Protein AF-A0A7K0U6W7-F1 (afdb_monomer)

Structure (mmCIF, N/CA/C/O backbone):
data_AF-A0A7K0U6W7-F1
#
_entry.id   AF-A0A7K0U6W7-F1
#
loop_
_atom_site.g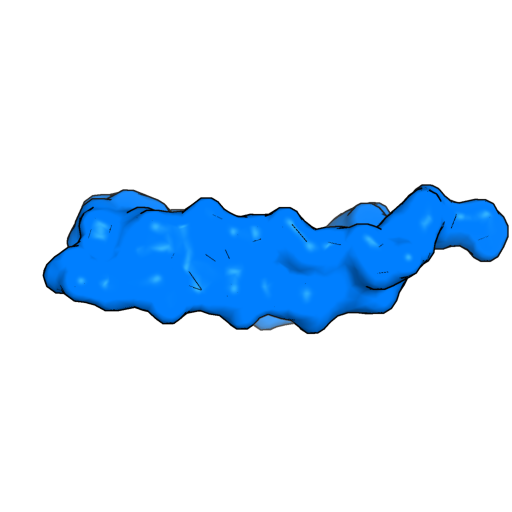roup_PDB
_atom_site.id
_atom_site.type_symbol
_atom_site.label_atom_id
_atom_site.label_alt_id
_atom_site.label_comp_id
_atom_site.label_asym_id
_atom_site.label_entity_id
_atom_site.label_seq_id
_atom_site.pdbx_PDB_ins_code
_atom_site.Cartn_x
_atom_site.Cartn_y
_atom_site.Cartn_z
_atom_site.occupancy
_atom_site.B_iso_or_equiv
_atom_site.auth_seq_id
_atom_site.auth_comp_id
_atom_site.auth_asym_id
_atom_site.auth_atom_id
_atom_site.pdbx_PDB_model_num
ATOM 1 N N . MET A 1 1 ? -18.518 -4.808 6.754 1.00 88.38 1 MET A N 1
ATOM 2 C CA . MET A 1 1 ? -17.309 -5.572 6.386 1.00 88.38 1 MET A CA 1
ATOM 3 C C . MET A 1 1 ? -17.329 -5.798 4.880 1.00 88.38 1 MET A C 1
ATOM 5 O O . MET A 1 1 ? -18.169 -6.553 4.408 1.00 88.38 1 MET A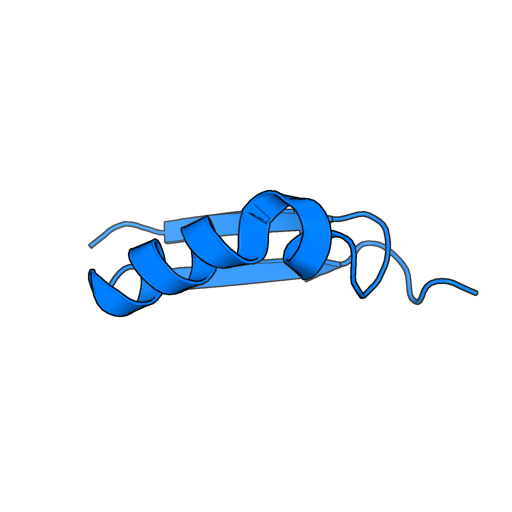 O 1
ATOM 9 N N . SER A 1 2 ? -16.487 -5.078 4.138 1.00 98.12 2 SER A N 1
ATOM 10 C CA . SER A 1 2 ? -16.307 -5.178 2.679 1.00 98.12 2 SER A CA 1
ATOM 11 C C . SER A 1 2 ? -14.850 -5.542 2.360 1.00 98.12 2 SER A C 1
ATOM 13 O O . SER A 1 2 ? -14.007 -5.573 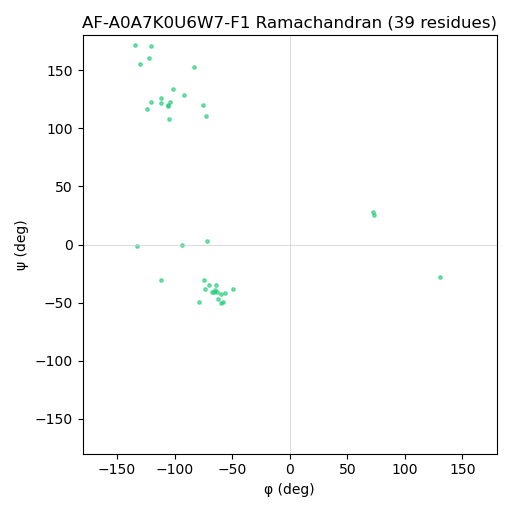3.259 1.00 98.12 2 SER A O 1
ATOM 15 N N . THR A 1 3 ? -14.552 -5.859 1.095 1.00 98.56 3 THR A N 1
ATOM 16 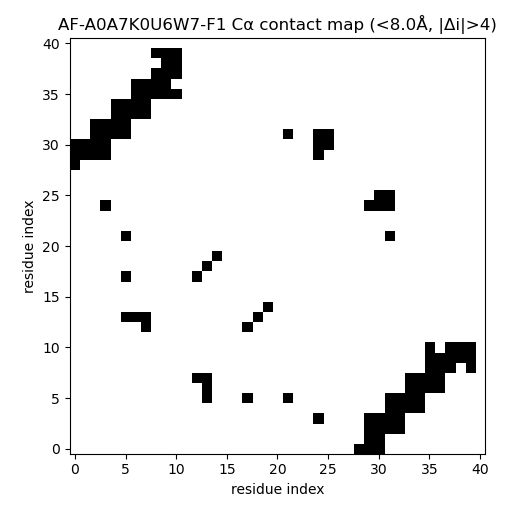C CA . THR A 1 3 ? -13.175 -6.088 0.627 1.00 98.56 3 THR A CA 1
ATOM 17 C C . THR A 1 3 ? -12.758 -4.972 -0.323 1.00 98.56 3 THR A C 1
ATOM 19 O O . THR A 1 3 ? -13.454 -4.720 -1.305 1.00 98.56 3 THR A O 1
ATOM 22 N N . LEU A 1 4 ? -11.625 -4.332 -0.035 1.00 98.50 4 LEU A N 1
ATOM 23 C CA . LEU A 1 4 ? -10.966 -3.348 -0.891 1.00 98.50 4 LEU A CA 1
ATOM 24 C C . LEU A 1 4 ? -9.753 -4.006 -1.558 1.00 98.50 4 LEU A C 1
ATOM 26 O O . LEU A 1 4 ? -8.869 -4.509 -0.864 1.00 98.50 4 LEU A O 1
ATOM 30 N N . VAL A 1 5 ? -9.716 -4.002 -2.891 1.00 98.50 5 VAL A N 1
ATOM 31 C CA . VAL A 1 5 ? -8.555 -4.455 -3.668 1.00 98.50 5 VAL A CA 1
ATOM 32 C C . VAL A 1 5 ? -7.853 -3.232 -4.246 1.00 98.50 5 VAL A C 1
ATOM 34 O O . VAL A 1 5 ? -8.454 -2.484 -5.014 1.00 98.50 5 VAL A O 1
ATOM 37 N N . CYS A 1 6 ? -6.588 -3.051 -3.883 1.00 98.38 6 CYS A N 1
ATOM 38 C CA . CYS A 1 6 ? -5.719 -1.991 -4.383 1.00 98.38 6 CYS A CA 1
ATOM 39 C C . CYS A 1 6 ? -4.735 -2.617 -5.369 1.00 98.38 6 CYS A C 1
ATOM 41 O O . CYS A 1 6 ? -3.873 -3.392 -4.961 1.00 98.38 6 CYS A O 1
ATOM 43 N N . PHE A 1 7 ? -4.906 -2.341 -6.660 1.00 98.25 7 PHE A N 1
ATOM 44 C CA . PHE A 1 7 ? -4.059 -2.884 -7.718 1.00 98.25 7 PHE A CA 1
ATOM 45 C C . PHE A 1 7 ? -3.133 -1.792 -8.240 1.00 98.25 7 PHE A C 1
ATOM 47 O O . PHE A 1 7 ? -3.603 -0.781 -8.763 1.00 98.25 7 PHE A O 1
ATOM 54 N N . HIS A 1 8 ? -1.833 -2.019 -8.114 1.00 98.38 8 HIS A N 1
ATOM 55 C CA . HIS A 1 8 ? -0.793 -1.058 -8.449 1.00 98.38 8 HIS A CA 1
ATOM 56 C C . HIS A 1 8 ? 0.273 -1.685 -9.347 1.00 98.38 8 HIS A C 1
ATOM 58 O O . HIS A 1 8 ? 0.419 -2.910 -9.389 1.00 98.38 8 HIS A O 1
ATOM 64 N N . ALA A 1 9 ? 0.976 -0.854 -10.118 1.00 97.81 9 ALA A N 1
ATOM 65 C CA . ALA A 1 9 ? 1.916 -1.342 -11.116 1.00 97.81 9 ALA A CA 1
ATOM 66 C C . ALA A 1 9 ? 3.237 -1.762 -10.463 1.00 97.81 9 ALA A C 1
ATOM 68 O O . ALA A 1 9 ? 3.693 -2.887 -10.690 1.00 97.81 9 ALA A O 1
ATOM 69 N N . HIS A 1 10 ? 3.803 -0.895 -9.626 1.00 98.19 10 HIS A N 1
ATOM 70 C CA . HIS A 1 10 ? 5.106 -1.083 -8.991 1.00 98.19 10 HIS A CA 1
ATOM 71 C C . HIS A 1 10 ? 4.992 -1.030 -7.460 1.00 98.19 10 HIS A C 1
ATOM 73 O O . HIS A 1 10 ? 3.983 -0.546 -6.936 1.00 98.19 10 HIS A O 1
ATOM 79 N N . PRO A 1 11 ? 5.980 -1.574 -6.725 1.00 97.94 11 PRO A N 1
ATOM 80 C CA . PRO A 1 11 ? 5.981 -1.497 -5.270 1.00 97.94 11 PRO A CA 1
ATOM 81 C C . PRO A 1 11 ? 6.314 -0.071 -4.824 1.00 97.94 11 PRO A C 1
ATOM 83 O O . PRO A 1 11 ? 7.471 0.299 -4.969 1.00 97.94 11 PRO A O 1
ATOM 86 N N . ASP A 1 12 ? 5.338 0.649 -4.251 1.00 97.06 12 ASP A N 1
ATOM 87 C CA . ASP A 1 12 ? 5.375 2.033 -3.713 1.00 9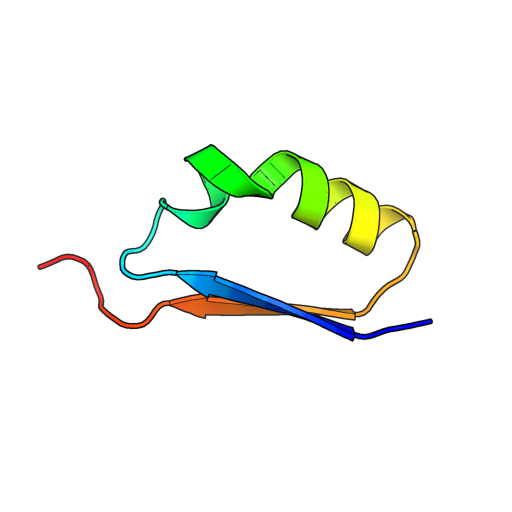7.06 12 ASP A CA 1
ATOM 88 C C . ASP A 1 12 ? 4.216 2.910 -4.220 1.00 97.06 12 ASP A C 1
ATOM 90 O O . ASP A 1 12 ? 3.763 3.819 -3.512 1.00 97.06 12 ASP A O 1
ATOM 94 N N . ASP A 1 13 ? 3.690 2.616 -5.409 1.00 98.06 13 ASP A N 1
ATOM 95 C CA . ASP A 1 13 ? 2.540 3.285 -6.025 1.00 98.06 13 ASP A CA 1
ATOM 96 C C . ASP A 1 13 ? 1.351 3.403 -5.049 1.00 98.06 13 ASP A C 1
ATOM 98 O O . ASP A 1 13 ? 0.639 4.421 -5.016 1.00 98.06 13 ASP A O 1
ATOM 102 N N . GLU A 1 14 ? 1.121 2.361 -4.238 1.00 97.88 14 GLU A N 1
ATOM 103 C CA . GLU A 1 14 ? 0.044 2.336 -3.256 1.00 97.88 14 GLU A CA 1
ATOM 104 C C . GLU A 1 14 ? 0.257 3.392 -2.174 1.00 97.88 14 GLU A C 1
ATOM 106 O O . GLU A 1 14 ? -0.691 4.074 -1.789 1.00 97.88 14 GLU A O 1
ATOM 111 N N . ALA A 1 15 ? 1.498 3.598 -1.734 1.00 97.00 15 ALA A N 1
ATOM 112 C CA . ALA A 1 15 ? 1.827 4.545 -0.679 1.00 97.00 15 ALA A CA 1
ATOM 113 C C . ALA A 1 15 ? 1.653 5.999 -1.142 1.00 97.00 15 ALA A C 1
ATOM 115 O O . ALA A 1 15 ? 1.199 6.836 -0.360 1.00 97.00 15 ALA A O 1
ATOM 116 N N . MET A 1 16 ? 1.948 6.297 -2.412 1.00 95.88 16 MET A N 1
ATOM 117 C CA . MET A 1 16 ? 1.825 7.649 -2.971 1.00 95.88 16 MET A CA 1
ATOM 118 C C . MET A 1 16 ? 0.375 8.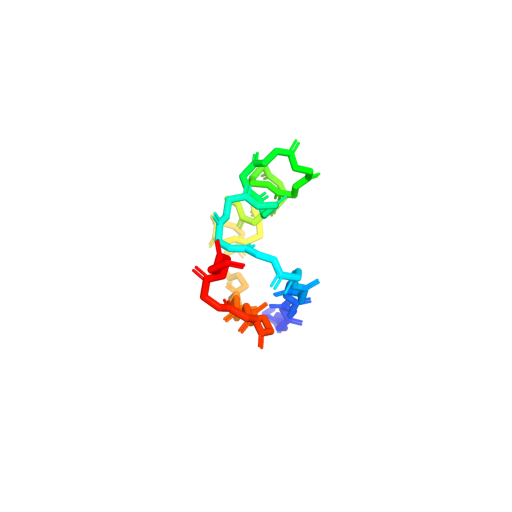075 -3.208 1.00 95.88 16 MET A C 1
ATOM 120 O O . MET A 1 16 ? 0.033 9.243 -3.019 1.00 95.88 16 MET A O 1
ATOM 124 N N . THR A 1 17 ? -0.473 7.149 -3.658 1.00 93.62 17 THR A N 1
ATOM 125 C CA . THR A 1 17 ? -1.799 7.496 -4.195 1.00 93.62 17 THR A CA 1
ATOM 126 C C . THR A 1 17 ? -2.961 7.030 -3.327 1.00 93.62 17 THR A C 1
ATOM 128 O O . THR A 1 17 ? -4.000 7.689 -3.305 1.00 93.62 17 THR A O 1
ATOM 131 N N . THR A 1 18 ? -2.812 5.917 -2.602 1.00 98.19 18 THR A N 1
ATOM 132 C CA . THR A 1 18 ? -3.930 5.270 -1.891 1.00 98.19 18 THR A CA 1
ATOM 133 C C . THR A 1 18 ? -3.627 4.880 -0.444 1.00 98.19 18 THR A C 1
ATOM 135 O O . THR A 1 18 ? -4.535 4.428 0.253 1.00 98.19 18 THR A O 1
ATOM 138 N N . GLY A 1 19 ? -2.410 5.110 0.060 1.00 98.25 19 GLY A N 1
ATOM 139 C CA . GLY A 1 19 ? -1.966 4.647 1.379 1.00 98.25 19 GLY A CA 1
ATOM 140 C C . GLY A 1 19 ? -2.862 5.123 2.523 1.00 98.25 19 GLY A C 1
ATOM 141 O O . GLY A 1 19 ? -3.235 4.337 3.393 1.00 98.25 19 GLY A O 1
ATOM 142 N N . GLY A 1 20 ? -3.303 6.383 2.477 1.00 98.44 20 GLY A N 1
ATOM 143 C CA . GLY A 1 20 ? -4.266 6.914 3.446 1.00 98.44 20 GLY A CA 1
ATOM 144 C C . GLY A 1 20 ? -5.628 6.212 3.386 1.00 98.44 20 GLY A C 1
ATOM 145 O O . GLY A 1 20 ? -6.210 5.891 4.419 1.00 98.44 20 GLY A O 1
ATOM 146 N N . THR A 1 21 ? -6.129 5.912 2.186 1.00 98.44 21 THR A N 1
ATOM 147 C CA . THR A 1 21 ? -7.393 5.183 1.997 1.00 98.44 21 THR A CA 1
ATOM 148 C C . THR A 1 21 ? -7.286 3.732 2.465 1.00 98.44 21 THR A C 1
ATOM 150 O O . THR A 1 21 ? -8.208 3.237 3.109 1.00 98.44 21 THR A O 1
ATOM 153 N N . ILE A 1 22 ? -6.161 3.067 2.187 1.00 98.69 22 ILE A N 1
ATOM 154 C CA . ILE A 1 22 ? -5.854 1.713 2.667 1.00 98.69 22 ILE A CA 1
ATOM 155 C C . ILE A 1 22 ? -5.881 1.670 4.197 1.00 98.69 22 ILE A C 1
ATOM 157 O O . ILE A 1 22 ? -6.557 0.813 4.769 1.00 98.69 22 ILE A O 1
ATOM 161 N N . ALA A 1 23 ? -5.197 2.613 4.8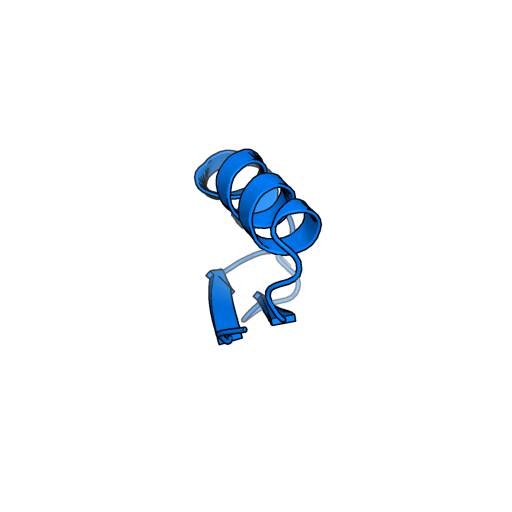50 1.00 98.62 23 ALA A N 1
ATOM 162 C CA . ALA A 1 23 ? -5.160 2.704 6.306 1.00 98.62 23 ALA A CA 1
ATOM 163 C C . ALA A 1 23 ? -6.567 2.899 6.892 1.00 98.62 23 ALA A C 1
ATOM 165 O O . ALA A 1 23 ? -6.994 2.117 7.737 1.00 98.62 23 ALA A O 1
ATOM 166 N N . LEU A 1 24 ? -7.334 3.864 6.371 1.00 98.62 24 LEU A N 1
ATOM 167 C CA . LEU A 1 24 ? -8.704 4.124 6.824 1.00 98.62 24 LEU A CA 1
ATOM 168 C C . LEU A 1 24 ? -9.630 2.913 6.644 1.00 98.62 24 LEU A C 1
ATOM 170 O O . LEU A 1 24 ? -10.427 2.608 7.529 1.00 98.62 24 LEU A O 1
ATOM 174 N N . ALA A 1 25 ? -9.540 2.214 5.510 1.00 98.69 25 ALA A N 1
ATOM 175 C CA . ALA A 1 25 ? -10.343 1.022 5.258 1.00 98.69 25 ALA A CA 1
ATOM 176 C C . ALA A 1 25 ? -9.979 -0.122 6.217 1.00 98.69 25 ALA A C 1
ATOM 178 O O . ALA A 1 25 ? -10.873 -0.802 6.725 1.00 98.69 25 ALA A O 1
ATOM 179 N N . SER A 1 26 ? -8.686 -0.313 6.492 1.00 98.50 26 SER A N 1
ATOM 180 C CA . SER A 1 26 ? -8.207 -1.289 7.473 1.00 98.50 26 SER A CA 1
ATOM 181 C C . SER A 1 26 ? -8.707 -0.962 8.884 1.00 98.50 26 SER A C 1
ATOM 183 O O . SER A 1 26 ? -9.255 -1.839 9.551 1.00 98.50 26 SER A O 1
ATOM 185 N N . ASP A 1 27 ? -8.601 0.298 9.315 1.00 98.75 27 ASP A N 1
ATOM 186 C CA . ASP A 1 27 ? -9.065 0.761 10.632 1.00 98.75 27 ASP A CA 1
ATOM 187 C C . ASP A 1 27 ? -10.588 0.640 10.792 1.00 98.75 27 ASP A C 1
ATOM 189 O O . ASP A 1 27 ? -11.085 0.281 11.859 1.00 98.75 27 ASP A O 1
ATOM 193 N N . ALA A 1 28 ? -11.346 0.852 9.713 1.00 98.69 28 ALA A N 1
ATOM 194 C CA . ALA A 1 28 ? -12.787 0.594 9.660 1.00 98.69 28 ALA A CA 1
ATOM 195 C C . ALA A 1 28 ? -13.142 -0.911 9.645 1.00 98.69 28 ALA A C 1
ATOM 197 O O . ALA A 1 28 ? -14.314 -1.288 9.520 1.00 98.69 28 ALA A O 1
ATOM 198 N N . GLY A 1 29 ? -12.139 -1.786 9.747 1.00 98.50 29 GLY A N 1
ATOM 199 C CA . GLY A 1 29 ? -12.293 -3.229 9.803 1.00 98.50 29 GLY A CA 1
ATOM 200 C C . GLY A 1 29 ? -12.690 -3.846 8.469 1.00 98.50 29 GLY A C 1
ATOM 201 O O . GLY A 1 29 ? -13.384 -4.856 8.476 1.00 98.50 29 GLY A O 1
ATOM 202 N N . HIS A 1 30 ? -12.335 -3.245 7.329 1.00 98.81 30 HIS A N 1
ATOM 203 C CA . HIS A 1 30 ? -12.477 -3.870 6.009 1.00 98.81 30 HIS A CA 1
ATOM 204 C C . HIS A 1 30 ? -11.291 -4.791 5.707 1.00 98.81 30 HIS A C 1
ATOM 206 O O . HIS A 1 30 ? -10.175 -4.572 6.173 1.00 98.81 30 HIS A O 1
ATOM 212 N N . ARG A 1 31 ? -11.506 -5.819 4.879 1.00 98.69 31 ARG A N 1
ATOM 213 C CA . ARG A 1 31 ? -10.393 -6.611 4.344 1.00 98.69 31 ARG A CA 1
ATOM 214 C C . ARG A 1 31 ? -9.706 -5.802 3.248 1.00 98.69 31 ARG A C 1
ATOM 216 O O . ARG A 1 31 ? -10.332 -5.514 2.231 1.00 98.69 31 ARG A O 1
ATOM 223 N N . VAL A 1 32 ? -8.423 -5.509 3.413 1.00 98.62 32 VAL A N 1
ATOM 224 C CA . VAL A 1 32 ? -7.606 -4.894 2.361 1.00 98.62 32 VAL A CA 1
ATOM 225 C C . VAL A 1 32 ? -6.738 -5.957 1.693 1.00 98.62 32 VAL A C 1
ATOM 227 O O . VAL A 1 32 ? -6.119 -6.780 2.366 1.00 98.62 32 VAL A O 1
ATOM 230 N N . VAL A 1 33 ? -6.709 -5.953 0.362 1.00 98.62 33 VAL A N 1
ATOM 231 C CA . VAL A 1 33 ? -5.815 -6.779 -0.455 1.00 98.62 33 VAL A CA 1
ATOM 232 C C . VAL A 1 33 ? -5.015 -5.857 -1.367 1.00 98.62 33 VAL A C 1
ATOM 234 O O . VAL A 1 33 ? -5.586 -5.196 -2.230 1.00 98.62 33 VAL A O 1
ATOM 237 N N . LEU A 1 34 ? -3.698 -5.835 -1.184 1.00 98.31 34 LEU A N 1
ATOM 238 C CA . LEU A 1 34 ? -2.771 -5.149 -2.077 1.00 98.31 34 LEU A CA 1
ATOM 239 C C . LEU A 1 34 ? -2.281 -6.126 -3.149 1.00 98.31 34 LEU A C 1
ATOM 241 O O . LEU A 1 34 ? -1.819 -7.222 -2.829 1.00 98.31 34 LEU A O 1
ATOM 245 N N . VAL A 1 35 ? -2.379 -5.725 -4.412 1.00 98.50 35 VAL A N 1
ATOM 246 C CA . VAL A 1 35 ? -1.824 -6.444 -5.558 1.00 98.50 35 VAL A CA 1
ATOM 247 C C . VAL A 1 35 ? -0.834 -5.525 -6.253 1.00 98.50 35 VAL A C 1
ATOM 249 O O . VAL A 1 35 ? -1.201 -4.435 -6.684 1.00 98.50 35 VAL A O 1
ATOM 252 N N . VAL A 1 36 ? 0.405 -5.988 -6.378 1.00 98.12 36 VAL A N 1
ATOM 253 C CA . VAL A 1 36 ? 1.460 -5.292 -7.116 1.00 98.12 36 VAL A CA 1
ATOM 254 C C . VAL A 1 36 ? 1.778 -6.114 -8.359 1.00 98.12 36 VAL A C 1
ATOM 256 O O . VAL A 1 36 ? 2.072 -7.306 -8.253 1.00 98.12 36 VAL A O 1
ATOM 259 N N . ALA A 1 37 ? 1.643 -5.504 -9.535 1.00 98.25 37 ALA A N 1
ATOM 260 C CA . ALA A 1 37 ? 1.711 -6.209 -10.812 1.00 98.25 37 ALA A CA 1
ATOM 261 C C . ALA A 1 37 ? 3.140 -6.611 -11.208 1.00 98.25 37 ALA A C 1
ATOM 263 O O . ALA A 1 37 ? 3.327 -7.617 -11.892 1.00 98.25 37 ALA A O 1
ATOM 264 N N . THR A 1 38 ? 4.136 -5.830 -10.791 1.00 98.19 38 THR A N 1
ATOM 265 C CA . THR A 1 38 ? 5.553 -6.010 -11.140 1.00 98.19 38 THR A CA 1
ATOM 266 C C . THR A 1 38 ? 6.447 -5.878 -9.904 1.00 98.19 38 THR A C 1
ATOM 268 O O . THR A 1 38 ? 5.972 -5.502 -8.831 1.00 98.19 38 THR A O 1
ATOM 271 N N . ARG A 1 39 ? 7.748 -6.183 -10.021 1.00 97.38 39 ARG A N 1
ATOM 272 C CA . ARG A 1 39 ? 8.709 -5.939 -8.927 1.00 97.38 39 ARG A CA 1
ATOM 273 C C . ARG A 1 39 ? 9.413 -4.584 -9.052 1.00 97.38 39 ARG A C 1
ATOM 275 O O . ARG A 1 39 ? 10.208 -4.267 -8.172 1.00 97.38 39 ARG A O 1
ATOM 282 N N . GLY A 1 40 ? 9.100 -3.802 -10.088 1.00 95.50 40 GLY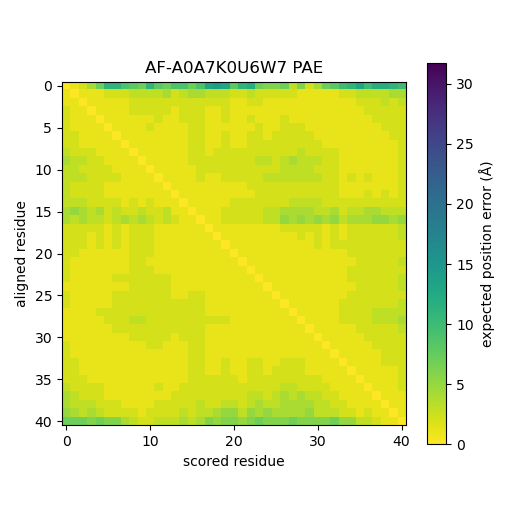 A N 1
ATOM 283 C CA . GLY A 1 40 ? 9.720 -2.501 -10.338 1.00 95.50 40 GLY A CA 1
ATOM 284 C C . GLY A 1 40 ? 11.163 -2.566 -10.847 1.00 95.50 40 GLY A C 1
ATOM 285 O O . GLY A 1 40 ? 11.908 -1.622 -10.598 1.00 95.50 40 GLY A O 1
ATOM 286 N N . GLU A 1 41 ? 11.576 -3.666 -11.493 1.00 93.50 41 GLU A N 1
ATOM 287 C CA . GLU A 1 41 ? 12.859 -3.741 -12.216 1.00 93.50 41 GLU A CA 1
ATOM 288 C C . GLU A 1 41 ? 12.979 -2.794 -13.423 1.00 93.50 41 GLU A C 1
ATOM 290 O O . GLU A 1 41 ? 11.951 -2.498 -14.076 1.00 93.50 41 GLU A O 1
#

Foldseek 3Di:
DEEAEAEEAEPCRCVVPPVVVQVVCVVVVYHYHYHYNDHHD

Radius of g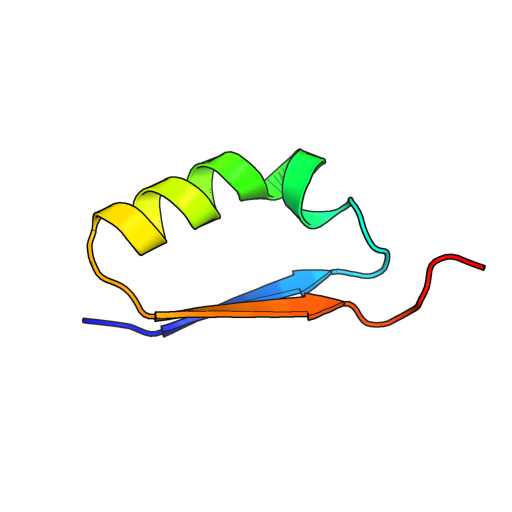yration: 10.57 Å; Cα contacts (8 Å, |Δi|>4): 58; chains: 1; bounding box: 30×14×23 Å

Solvent-accessible surface area (backbone atoms only — not comparable to full-atom values): 2528 Å² total; per-residue (Å²): 127,54,76,48,78,48,80,33,63,34,80,58,53,48,65,77,76,41,38,69,58,53,50,53,40,43,76,73,58,28,50,74,43,83,44,59,76,44,87,65,127

Nearest PDB structures (foldseek):
  1akq-assembly1_A  TM=6.122E-01  e=1.117E+00  Nitratidesulfovibrio vulgaris str. Hildenborough
  4h2d-assembly2_B  TM=5.578E-01  e=1.802E+00  Homo sapiens
  5y2w-assembly1_A-2  TM=5.418E-01  e=5.019E+00  Synechocystis sp. PCC 6803 substr. Kazusa
  4elq-assembly1_A  TM=5.619E-01  e=6.596E+00  Thermus thermophilus HB8

Mean predicted aligned error: 1.84 Å

Secondary structure (DSSP, 8-state):
--EEEEEESSTTHHHHHTHHHHHHHHHTTPEEEEEES----

pLDDT: mean 97.69, std 1.9, range [88.38, 98.81]

Sequence (41 aa):
MSTLVCFHAHPDDEAMTTGGTIALASDAGHRVVLVVATRGE